Protein AF-A0A960C1G7-F1 (afdb_monomer)

Structure (mmCIF, N/CA/C/O backbone):
data_AF-A0A960C1G7-F1
#
_entry.id   AF-A0A960C1G7-F1
#
loop_
_atom_site.group_PDB
_atom_site.id
_atom_site.type_symbol
_atom_site.label_atom_id
_atom_site.label_alt_id
_atom_site.label_comp_id
_atom_site.label_asym_id
_atom_site.label_entity_id
_atom_site.label_seq_id
_atom_site.pdbx_PDB_ins_code
_atom_site.Cartn_x
_atom_site.Cartn_y
_atom_site.Cartn_z
_atom_site.occupancy
_atom_site.B_iso_or_equiv
_atom_site.auth_seq_id
_atom_site.auth_comp_id
_atom_site.auth_asym_id
_atom_site.auth_atom_id
_atom_site.pdbx_PDB_model_num
ATOM 1 N N . ALA A 1 1 ? 1.960 -3.969 -5.199 1.00 96.81 1 ALA A N 1
ATOM 2 C CA . ALA A 1 1 ? 2.679 -3.742 -6.472 1.00 96.81 1 ALA A CA 1
ATOM 3 C C . ALA A 1 1 ? 3.544 -2.494 -6.342 1.00 96.81 1 ALA A C 1
ATOM 5 O O . ALA A 1 1 ? 3.239 -1.653 -5.500 1.00 96.81 1 ALA A O 1
ATOM 6 N N . MET A 1 2 ? 4.640 -2.395 -7.097 1.00 98.06 2 MET A N 1
ATOM 7 C CA . MET A 1 2 ? 5.550 -1.243 -7.018 1.00 98.06 2 MET A CA 1
ATOM 8 C C . MET A 1 2 ? 4.889 -0.003 -7.617 1.00 98.06 2 MET A C 1
ATOM 10 O O . MET A 1 2 ? 4.334 -0.081 -8.712 1.00 98.06 2 MET A O 1
ATOM 14 N N . ALA A 1 3 ? 4.953 1.127 -6.912 1.00 97.38 3 ALA A N 1
ATOM 15 C CA . ALA A 1 3 ? 4.623 2.421 -7.496 1.00 97.38 3 ALA A CA 1
ATOM 16 C C . ALA A 1 3 ? 5.802 2.901 -8.358 1.00 97.38 3 ALA A C 1
ATOM 18 O O . ALA A 1 3 ? 6.963 2.630 -8.044 1.00 97.38 3 ALA A O 1
ATOM 19 N N . ASN A 1 4 ? 5.506 3.619 -9.440 1.00 97.19 4 ASN A N 1
ATOM 20 C CA . ASN A 1 4 ? 6.505 4.178 -10.348 1.00 97.19 4 ASN A CA 1
ATOM 21 C C . ASN A 1 4 ? 5.995 5.469 -11.013 1.00 97.19 4 ASN A C 1
ATOM 23 O O . ASN A 1 4 ? 4.818 5.810 -10.909 1.00 97.19 4 ASN A O 1
ATOM 27 N N . ALA A 1 5 ? 6.904 6.179 -11.678 1.00 96.56 5 ALA A N 1
ATOM 28 C CA . ALA A 1 5 ? 6.672 7.382 -12.475 1.00 96.56 5 ALA A CA 1
ATOM 29 C C . ALA A 1 5 ? 6.951 7.127 -13.974 1.00 96.56 5 ALA A C 1
ATOM 31 O O . ALA A 1 5 ? 7.199 8.062 -14.734 1.00 96.56 5 ALA A O 1
ATOM 32 N N . GLY A 1 6 ? 6.940 5.857 -14.392 1.00 94.88 6 GLY A N 1
ATOM 33 C CA . GLY A 1 6 ? 7.310 5.404 -15.730 1.00 94.88 6 GLY A CA 1
ATOM 34 C C . GLY A 1 6 ? 8.085 4.080 -15.709 1.00 94.88 6 GLY A C 1
ATOM 35 O O . GLY A 1 6 ? 8.375 3.545 -14.632 1.00 94.88 6 GLY A O 1
ATOM 36 N N . PRO A 1 7 ? 8.416 3.533 -16.893 1.00 95.12 7 PRO A N 1
ATOM 37 C CA . PRO A 1 7 ? 9.268 2.352 -17.007 1.00 95.12 7 PRO A CA 1
ATOM 38 C C . PRO A 1 7 ? 10.593 2.536 -16.257 1.00 95.12 7 PRO A C 1
ATOM 40 O O . PRO A 1 7 ? 11.190 3.607 -16.306 1.00 95.12 7 PRO A O 1
ATOM 43 N N . ASP A 1 8 ? 11.032 1.490 -15.557 1.00 95.00 8 ASP A N 1
ATOM 44 C CA . ASP A 1 8 ? 12.320 1.428 -14.851 1.00 95.00 8 ASP A CA 1
ATOM 45 C C . ASP A 1 8 ? 12.550 2.492 -13.758 1.00 95.00 8 ASP A C 1
ATOM 47 O O . ASP A 1 8 ? 13.681 2.727 -13.341 1.00 95.00 8 ASP A O 1
ATOM 51 N N . THR A 1 9 ? 11.484 3.095 -13.213 1.00 97.88 9 THR A N 1
ATOM 52 C CA . THR A 1 9 ? 11.584 4.075 -12.111 1.00 97.88 9 THR A CA 1
ATOM 53 C C . THR A 1 9 ? 11.092 3.528 -10.761 1.00 97.88 9 THR A C 1
ATOM 55 O O . THR A 1 9 ? 10.559 4.281 -9.940 1.00 97.88 9 THR A O 1
ATOM 58 N N . ASN A 1 10 ? 11.177 2.216 -10.533 1.00 96.75 10 ASN A N 1
ATOM 59 C CA . ASN A 1 10 ? 10.789 1.634 -9.246 1.00 96.75 10 ASN A CA 1
ATOM 60 C C . ASN A 1 10 ? 11.751 2.112 -8.142 1.00 96.75 10 ASN A C 1
ATOM 62 O O . ASN A 1 10 ? 12.968 2.047 -8.302 1.00 96.75 10 ASN A O 1
ATOM 66 N N . GLY A 1 11 ? 11.198 2.571 -7.019 1.00 96.75 11 GLY A N 1
ATOM 67 C CA . GLY A 1 11 ? 11.950 2.972 -5.826 1.00 96.75 11 GLY A CA 1
ATOM 68 C C . GLY A 1 11 ? 11.527 2.152 -4.611 1.00 96.75 11 GLY A C 1
ATOM 69 O O . GLY A 1 11 ? 11.458 0.930 -4.672 1.00 96.75 11 GLY A O 1
ATOM 70 N N . SER A 1 12 ? 11.200 2.827 -3.508 1.00 97.44 12 SER A N 1
ATOM 71 C CA . SER A 1 12 ? 10.687 2.188 -2.285 1.00 97.44 12 SER A CA 1
ATOM 72 C C . SER A 1 12 ? 9.164 2.240 -2.143 1.00 97.44 12 SER A C 1
ATOM 74 O O . SER A 1 12 ? 8.60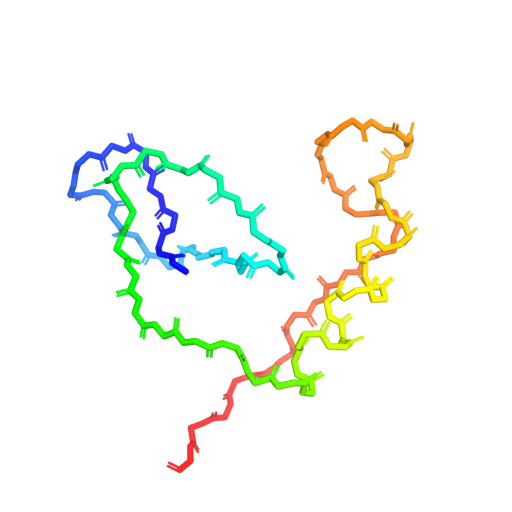3 1.528 -1.313 1.00 97.44 12 SER A O 1
ATOM 76 N N . GLN A 1 13 ? 8.484 3.088 -2.920 1.00 98.06 13 GLN A N 1
ATOM 77 C CA . GLN A 1 13 ? 7.035 3.236 -2.831 1.00 98.06 13 GLN A CA 1
ATOM 78 C C . GLN A 1 13 ? 6.323 2.031 -3.455 1.00 98.06 13 GLN A C 1
ATOM 80 O O . GLN A 1 13 ? 6.655 1.576 -4.551 1.00 98.06 13 GLN A O 1
ATOM 85 N N . PHE A 1 14 ? 5.298 1.544 -2.767 1.00 97.69 14 PHE A N 1
ATOM 86 C CA . PHE A 1 14 ? 4.424 0.477 -3.232 1.00 97.69 14 PHE A CA 1
ATOM 87 C C . PHE A 1 14 ? 2.980 0.790 -2.849 1.00 97.69 14 PHE A C 1
ATOM 89 O O . PHE A 1 14 ? 2.717 1.610 -1.971 1.00 97.69 14 PHE A O 1
ATOM 96 N N . PHE A 1 15 ? 2.043 0.113 -3.501 1.00 96.88 15 PHE A N 1
ATOM 97 C CA . PHE A 1 15 ? 0.624 0.192 -3.180 1.00 96.88 15 PHE A CA 1
ATOM 98 C C . PHE A 1 15 ? 0.007 -1.203 -3.050 1.00 96.88 15 PHE A C 1
ATOM 100 O O . PHE A 1 15 ? 0.501 -2.192 -3.610 1.00 96.88 15 PHE A O 1
ATOM 107 N N . LEU A 1 16 ? -1.087 -1.266 -2.295 1.00 97.44 16 LEU A N 1
ATOM 108 C CA . LEU A 1 16 ? -1.854 -2.473 -2.005 1.00 97.44 16 LEU A CA 1
ATOM 109 C C . LEU A 1 16 ? -3.204 -2.377 -2.720 1.00 97.44 16 LEU A C 1
ATOM 111 O O . LEU A 1 16 ? -3.960 -1.433 -2.503 1.00 97.44 16 LEU A O 1
ATOM 115 N N . VAL A 1 17 ? -3.504 -3.349 -3.578 1.00 96.75 17 VAL A N 1
ATOM 116 C CA . VAL A 1 17 ? -4.808 -3.452 -4.245 1.00 96.75 17 VAL A CA 1
ATOM 117 C C . VAL A 1 17 ? -5.720 -4.272 -3.339 1.00 96.75 17 VAL A C 1
ATOM 119 O O . VAL A 1 17 ? -5.506 -5.470 -3.184 1.00 96.75 17 VAL A O 1
ATOM 122 N N . TYR A 1 18 ? -6.690 -3.618 -2.698 1.00 95.38 18 TYR A N 1
ATOM 123 C CA . TYR A 1 18 ? -7.553 -4.236 -1.679 1.00 95.38 18 TYR A CA 1
ATOM 124 C C . TYR A 1 18 ? -8.905 -4.727 -2.224 1.00 95.38 18 TYR A C 1
ATOM 126 O O . TYR A 1 18 ? -9.627 -5.434 -1.529 1.00 95.38 18 TYR A O 1
ATOM 134 N N . LYS A 1 19 ? -9.245 -4.361 -3.467 1.00 94.44 19 LYS A N 1
ATOM 135 C CA . LYS A 1 19 ? -10.428 -4.808 -4.218 1.00 94.44 19 LYS A CA 1
ATOM 136 C C . LYS A 1 19 ? -10.079 -4.946 -5.692 1.00 94.44 19 LYS A C 1
ATOM 138 O O . LYS A 1 19 ? -9.162 -4.272 -6.170 1.00 94.44 19 LYS A O 1
ATOM 143 N N . ASP A 1 20 ? -10.841 -5.763 -6.409 1.00 94.81 20 ASP A N 1
ATOM 144 C CA . ASP A 1 20 ? -10.667 -5.969 -7.847 1.00 94.81 20 ASP A CA 1
ATOM 145 C C . ASP A 1 20 ? -10.584 -4.636 -8.595 1.00 94.81 20 ASP A C 1
ATOM 147 O O . ASP A 1 20 ? -11.505 -3.819 -8.578 1.00 94.81 20 ASP A O 1
ATOM 151 N N . SER A 1 21 ? -9.436 -4.413 -9.233 1.00 93.44 21 SER A N 1
ATOM 152 C CA . SER A 1 21 ? -9.086 -3.147 -9.868 1.00 93.44 21 SER A CA 1
ATOM 153 C C . SER A 1 21 ? -8.455 -3.405 -11.227 1.00 93.44 21 SER A C 1
ATOM 155 O O . SER A 1 21 ? -7.607 -4.283 -11.379 1.00 93.44 21 SER A O 1
ATOM 157 N N . LYS A 1 22 ? -8.846 -2.610 -12.225 1.00 94.94 22 LYS A N 1
ATOM 158 C CA . LYS A 1 22 ? -8.205 -2.618 -13.541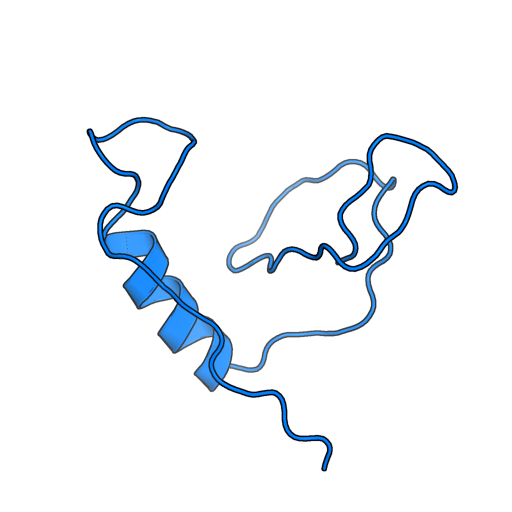 1.00 94.94 22 LYS A CA 1
ATOM 159 C C . LYS A 1 22 ? -7.080 -1.596 -13.542 1.00 94.94 22 LYS A C 1
ATOM 161 O O . LYS A 1 22 ? -7.341 -0.399 -13.471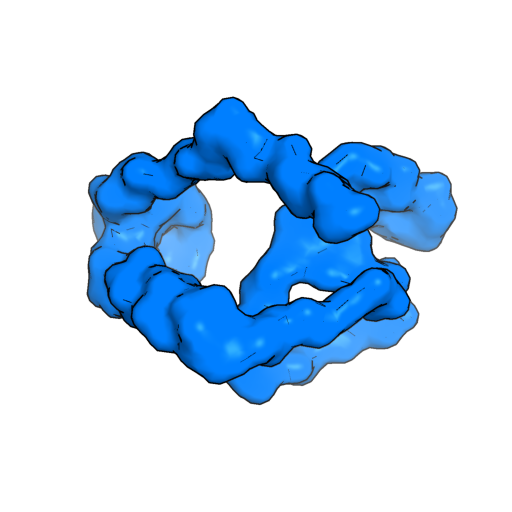 1.00 94.94 22 LYS A O 1
ATOM 166 N N . LEU A 1 23 ? -5.847 -2.077 -13.634 1.00 93.00 23 LEU A N 1
ATOM 167 C CA . LEU A 1 23 ? -4.652 -1.243 -13.709 1.00 93.00 23 LEU A CA 1
ATOM 168 C C . LEU A 1 23 ? -3.923 -1.501 -15.033 1.00 93.00 23 LEU A C 1
ATOM 170 O O . LEU A 1 23 ? -3.942 -2.636 -15.519 1.00 93.00 23 LEU A O 1
ATOM 174 N N . PRO A 1 24 ? -3.267 -0.485 -15.620 1.00 94.44 24 PRO A N 1
ATOM 175 C CA . PRO A 1 24 ? -2.330 -0.700 -16.715 1.00 94.44 24 PRO A CA 1
ATOM 176 C C . PRO A 1 24 ? -1.241 -1.715 -16.324 1.00 94.44 24 PRO A C 1
ATOM 178 O O . PRO A 1 24 ? -0.844 -1.754 -15.155 1.00 94.44 24 PRO A O 1
ATOM 181 N N . PRO A 1 25 ? -0.695 -2.492 -17.275 1.00 94.12 25 PRO A N 1
ATOM 182 C CA . PRO A 1 25 ? 0.321 -3.518 -17.015 1.00 94.12 25 PRO A CA 1
ATOM 183 C C . PRO A 1 25 ? 1.725 -2.926 -16.772 1.00 94.12 25 PRO A C 1
ATOM 185 O O . PRO A 1 25 ? 2.731 -3.498 -17.175 1.00 94.12 25 PRO A O 1
ATOM 188 N N . ASN A 1 26 ? 1.796 -1.767 -16.116 1.00 95.75 26 ASN A N 1
ATOM 189 C CA . ASN A 1 26 ? 3.021 -0.992 -15.912 1.00 95.75 26 ASN A CA 1
ATOM 190 C C . ASN A 1 26 ? 3.588 -1.152 -14.493 1.00 95.75 26 ASN A C 1
ATOM 192 O O . ASN A 1 26 ? 4.594 -0.531 -14.163 1.00 95.75 26 ASN A O 1
ATOM 196 N N . TYR A 1 27 ? 2.938 -1.942 -13.634 1.00 96.75 27 TYR A N 1
ATOM 197 C CA . TYR A 1 27 ? 3.302 -2.090 -12.226 1.00 96.75 27 TYR A CA 1
ATOM 198 C C . TYR A 1 27 ? 3.778 -3.506 -11.926 1.00 96.75 27 TYR A C 1
ATOM 200 O O . TYR A 1 27 ? 3.063 -4.480 -12.164 1.00 96.75 27 TYR A O 1
ATOM 208 N N . THR A 1 28 ? 4.963 -3.622 -11.329 1.00 97.19 28 THR A N 1
ATOM 209 C CA . THR A 1 28 ? 5.494 -4.914 -10.890 1.00 97.19 28 THR A CA 1
ATOM 210 C C . THR A 1 28 ? 4.672 -5.451 -9.719 1.00 97.19 28 THR A C 1
ATOM 212 O O . THR A 1 28 ? 4.656 -4.870 -8.627 1.00 97.19 28 THR A O 1
ATOM 215 N N . VAL A 1 29 ? 3.995 -6.579 -9.929 1.00 96.81 29 VAL A N 1
ATOM 216 C CA . VAL A 1 29 ? 3.335 -7.347 -8.866 1.00 96.81 29 VAL A CA 1
ATOM 217 C C . VAL A 1 29 ? 4.380 -8.238 -8.197 1.00 9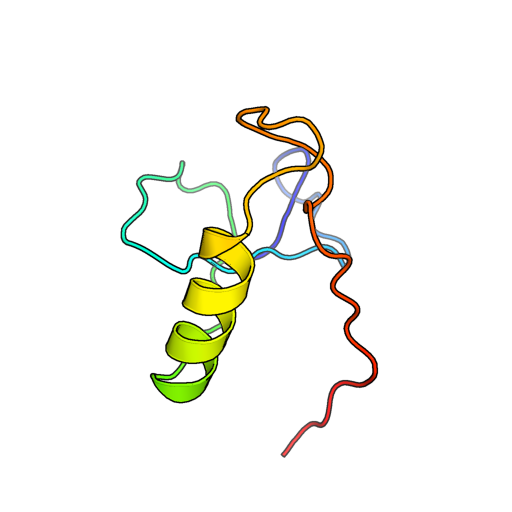6.81 29 VAL A C 1
ATOM 219 O O . VAL A 1 29 ? 5.063 -8.995 -8.876 1.00 96.81 29 VAL A O 1
ATOM 222 N N . PHE A 1 30 ? 4.517 -8.134 -6.873 1.00 96.25 30 PHE A N 1
ATOM 223 C CA . PHE A 1 30 ? 5.562 -8.834 -6.109 1.00 96.25 30 PHE A CA 1
ATOM 224 C C . PHE A 1 30 ? 5.029 -9.605 -4.891 1.00 96.25 30 PHE A C 1
ATOM 226 O O . PHE A 1 30 ? 5.809 -10.134 -4.108 1.00 96.25 30 PHE A O 1
ATOM 233 N N . GLY A 1 31 ? 3.709 -9.664 -4.705 1.00 96.25 31 GLY A N 1
ATOM 234 C CA . GLY A 1 31 ? 3.100 -10.354 -3.573 1.00 96.25 31 GLY A CA 1
ATOM 235 C C . GLY A 1 31 ? 1.581 -10.251 -3.567 1.00 96.25 31 GLY A C 1
ATOM 236 O O . GLY A 1 31 ? 0.988 -9.514 -4.361 1.00 96.25 31 GLY A O 1
ATOM 237 N N . THR A 1 32 ? 0.971 -10.991 -2.647 1.00 97.12 32 THR A N 1
ATOM 238 C CA . THR A 1 32 ? -0.475 -11.045 -2.410 1.00 97.12 32 THR A CA 1
ATOM 239 C C . THR A 1 32 ? -0.788 -10.717 -0.957 1.00 97.12 32 THR A C 1
ATOM 241 O O . THR A 1 32 ? 0.075 -10.822 -0.089 1.00 97.12 32 THR A O 1
ATOM 244 N N . ILE A 1 33 ? -2.031 -10.326 -0.695 1.00 97.56 33 ILE A N 1
ATOM 245 C CA . ILE A 1 33 ? -2.517 -9.972 0.639 1.00 97.56 33 ILE A CA 1
ATOM 246 C C . ILE A 1 33 ? -3.408 -11.117 1.107 1.00 97.56 33 ILE A C 1
ATOM 248 O O . ILE A 1 33 ? -4.289 -11.548 0.361 1.00 97.56 33 ILE A O 1
ATOM 252 N N . ASP A 1 34 ? -3.171 -11.621 2.312 1.00 97.38 34 ASP A N 1
ATOM 253 C CA . ASP A 1 34 ? -4.043 -12.633 2.898 1.00 97.38 34 ASP A CA 1
ATOM 254 C C . ASP A 1 34 ? -5.377 -12.027 3.375 1.00 97.38 34 ASP A C 1
ATOM 256 O O . ASP A 1 34 ? -5.600 -10.812 3.363 1.00 97.38 34 ASP A O 1
ATOM 260 N N . SER A 1 35 ? -6.291 -12.884 3.824 1.00 97.88 35 SER A N 1
ATOM 261 C CA . SER A 1 35 ? -7.605 -12.455 4.309 1.00 97.88 35 SER A CA 1
ATOM 262 C C . SER A 1 35 ? -7.535 -11.497 5.504 1.00 97.88 35 SER A C 1
ATOM 264 O O . SER A 1 35 ? -8.390 -10.622 5.642 1.00 97.88 35 SER A O 1
ATOM 266 N N . THR A 1 36 ? -6.531 -11.641 6.370 1.00 97.62 36 TH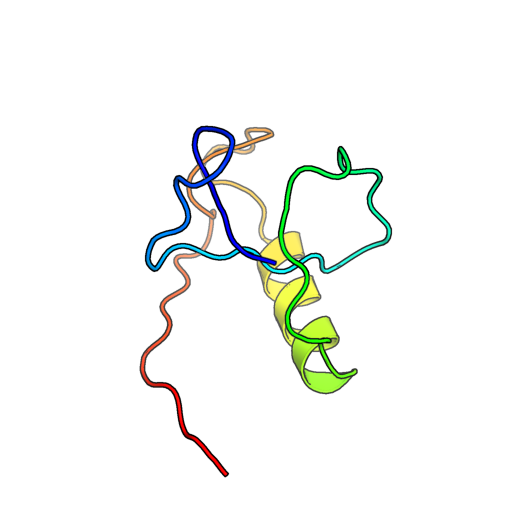R A N 1
ATOM 267 C CA . THR A 1 36 ? -6.360 -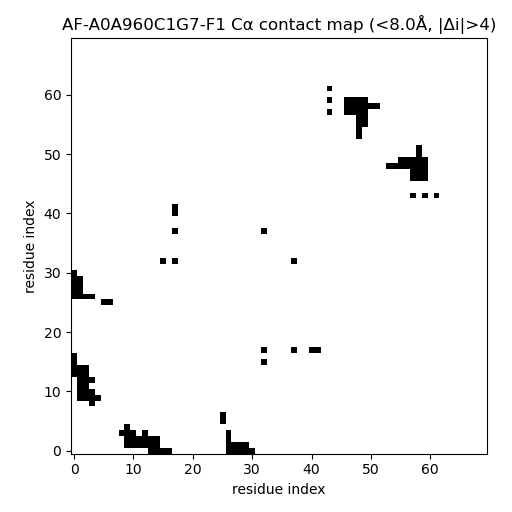10.802 7.565 1.00 97.62 36 THR A CA 1
ATOM 268 C C . THR A 1 36 ? -5.916 -9.392 7.178 1.00 97.62 36 THR A C 1
ATOM 270 O O . THR A 1 36 ? -6.445 -8.396 7.686 1.00 97.62 36 THR A O 1
ATOM 273 N N . GLY A 1 37 ? -4.981 -9.294 6.233 1.00 97.62 37 GLY A N 1
ATOM 274 C CA . GLY A 1 37 ? -4.539 -8.040 5.641 1.00 97.62 37 GLY A CA 1
ATOM 275 C C . GLY A 1 37 ? -5.673 -7.335 4.900 1.00 97.62 37 GLY A C 1
ATOM 276 O O . GLY A 1 37 ? -5.897 -6.146 5.128 1.00 97.62 37 GLY A O 1
ATOM 277 N N . LEU A 1 38 ? -6.454 -8.063 4.094 1.00 98.44 38 LEU A N 1
ATOM 278 C CA . LEU A 1 38 ? -7.613 -7.500 3.388 1.00 98.44 38 LEU A CA 1
ATOM 279 C C . LEU A 1 38 ? -8.657 -6.929 4.358 1.00 98.44 38 LEU A C 1
ATOM 281 O O . LEU A 1 38 ? -9.084 -5.788 4.190 1.00 98.44 38 LEU A O 1
ATOM 285 N N . ALA A 1 39 ? -8.983 -7.648 5.438 1.00 98.00 39 ALA A N 1
ATOM 286 C CA . ALA A 1 39 ? -9.907 -7.156 6.464 1.00 98.00 39 ALA A CA 1
ATOM 287 C C . ALA A 1 39 ? -9.408 -5.880 7.173 1.00 98.00 39 ALA A C 1
ATOM 289 O O . ALA A 1 39 ? -10.206 -5.076 7.662 1.00 98.00 39 ALA A O 1
ATOM 290 N N . THR A 1 40 ? -8.090 -5.681 7.250 1.00 97.50 40 THR A N 1
ATOM 291 C CA . THR A 1 40 ? -7.492 -4.448 7.781 1.00 97.50 40 THR A CA 1
ATOM 292 C C . THR A 1 40 ? -7.616 -3.301 6.781 1.00 97.50 40 THR A C 1
ATOM 294 O O . THR A 1 40 ? -8.017 -2.199 7.159 1.00 97.50 40 THR A O 1
ATOM 297 N N . LEU A 1 41 ? -7.332 -3.559 5.502 1.00 97.31 41 LEU A N 1
ATOM 298 C CA . LEU A 1 41 ? -7.441 -2.560 4.437 1.00 97.31 41 LEU A CA 1
ATOM 299 C C . LEU A 1 41 ? -8.882 -2.089 4.224 1.00 97.31 41 LEU A C 1
ATOM 301 O O . LEU A 1 41 ? -9.092 -0.897 4.024 1.00 97.31 41 LEU A O 1
ATOM 305 N N . ASP A 1 42 ? -9.873 -2.972 4.356 1.00 97.31 42 ASP A N 1
ATOM 306 C CA . ASP A 1 42 ? -11.289 -2.594 4.276 1.00 97.31 42 ASP A CA 1
ATOM 307 C C . ASP A 1 42 ? -11.691 -1.571 5.349 1.00 97.31 42 ASP A C 1
ATOM 309 O O . ASP A 1 42 ? -12.469 -0.657 5.073 1.00 97.31 42 ASP A O 1
ATOM 313 N N . LYS A 1 43 ? -11.146 -1.684 6.569 1.00 96.00 43 LYS A N 1
ATOM 314 C CA . LYS A 1 43 ? -11.399 -0.708 7.644 1.00 96.00 43 LYS A CA 1
ATOM 315 C C . LYS A 1 43 ? -10.801 0.653 7.307 1.00 96.00 43 LYS A C 1
ATOM 317 O O . LYS A 1 43 ? -11.482 1.657 7.459 1.00 96.00 43 LYS A O 1
ATOM 322 N N . ILE A 1 44 ? -9.564 0.672 6.807 1.00 95.88 44 ILE A N 1
ATOM 323 C CA . ILE A 1 44 ? -8.881 1.906 6.394 1.00 95.88 44 ILE A CA 1
ATOM 324 C C . ILE A 1 44 ? -9.639 2.573 5.241 1.00 95.88 44 ILE A C 1
ATOM 326 O O . ILE A 1 44 ? -9.916 3.767 5.284 1.00 95.88 44 ILE A O 1
ATOM 330 N N . ALA A 1 45 ? -10.019 1.798 4.223 1.00 94.81 45 ALA A N 1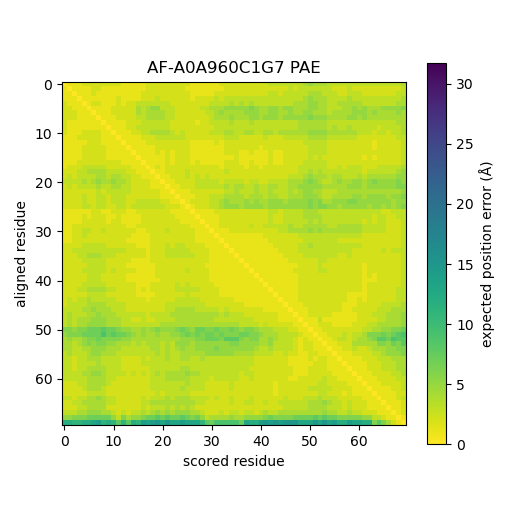
ATOM 331 C CA . ALA A 1 45 ? -10.727 2.310 3.055 1.00 94.81 45 ALA A CA 1
ATOM 332 C C . ALA A 1 45 ? -12.124 2.857 3.394 1.00 94.81 45 ALA A C 1
ATOM 334 O O . ALA A 1 45 ? -12.590 3.785 2.736 1.00 94.81 45 ALA A O 1
ATOM 335 N N . LYS A 1 46 ? -12.792 2.307 4.418 1.00 95.62 46 LYS A N 1
ATOM 336 C CA . LYS A 1 46 ? -14.114 2.763 4.873 1.00 95.62 46 LYS A CA 1
ATOM 337 C C . LYS A 1 46 ? -14.093 4.188 5.437 1.00 95.62 46 LYS A C 1
ATOM 339 O O . LYS A 1 46 ? -15.080 4.900 5.266 1.00 95.62 46 LYS A O 1
ATOM 344 N N . ASP A 1 47 ? -12.998 4.591 6.077 1.00 95.50 47 ASP A N 1
ATOM 345 C CA . ASP A 1 47 ? -12.835 5.947 6.620 1.00 95.50 47 ASP A CA 1
ATOM 346 C C . ASP A 1 47 ? -12.647 6.992 5.506 1.00 95.50 47 ASP A C 1
ATOM 348 O O . ASP A 1 47 ? -12.970 8.166 5.686 1.00 95.50 47 ASP A O 1
ATOM 352 N N . GLY A 1 48 ? -12.181 6.560 4.331 1.00 95.19 48 GLY A N 1
ATOM 353 C CA . GLY A 1 48 ? -12.063 7.393 3.140 1.00 95.19 48 GLY 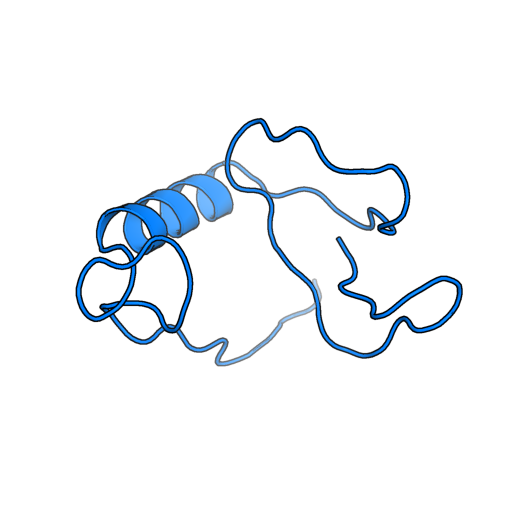A CA 1
ATOM 354 C C . GLY A 1 48 ? -10.915 8.403 3.196 1.00 95.19 48 GLY A C 1
ATOM 355 O O . GLY A 1 48 ? -9.960 8.281 3.966 1.00 95.19 48 GLY A O 1
ATOM 356 N N . VAL A 1 49 ? -10.998 9.402 2.321 1.00 97.06 49 VAL A N 1
ATOM 357 C CA . VAL A 1 49 ? -9.987 10.451 2.138 1.00 97.06 49 VAL A CA 1
ATOM 358 C C . VAL A 1 49 ? -10.356 11.679 2.969 1.00 97.06 49 VAL A C 1
ATOM 360 O O . VAL A 1 49 ? -11.531 12.028 3.104 1.00 97.06 49 VAL A O 1
ATOM 363 N N . ALA A 1 50 ? -9.353 12.365 3.515 1.00 96.00 50 ALA A N 1
ATOM 364 C CA . ALA A 1 50 ? -9.525 13.623 4.224 1.00 96.00 50 ALA A CA 1
ATOM 365 C C . ALA A 1 50 ? -10.278 14.639 3.346 1.00 96.00 50 ALA A C 1
ATOM 367 O O . ALA A 1 50 ? -9.919 14.886 2.196 1.00 96.00 50 ALA A O 1
ATOM 368 N N . GLY A 1 51 ? -11.353 15.217 3.884 1.00 94.56 51 GLY A N 1
ATOM 369 C CA . GLY A 1 51 ? -12.219 16.136 3.137 1.00 94.56 51 GLY A CA 1
ATOM 370 C C . GLY A 1 51 ? -13.168 15.466 2.133 1.00 94.56 51 GLY A C 1
ATOM 371 O O . GLY A 1 51 ? -13.859 16.178 1.411 1.00 94.56 51 GLY A O 1
ATOM 372 N N . GLY A 1 52 ? -13.238 14.129 2.085 1.00 93.50 52 GLY A N 1
ATOM 373 C CA . GLY A 1 52 ? -14.185 13.386 1.244 1.00 93.50 52 GLY A CA 1
ATOM 374 C C . GLY A 1 52 ? -13.860 13.395 -0.252 1.00 93.50 52 GLY A C 1
ATOM 375 O O . GLY A 1 52 ? -14.732 13.100 -1.068 1.00 93.50 52 GLY A O 1
ATOM 376 N N . ALA A 1 53 ? -12.628 13.756 -0.622 1.00 93.56 53 ALA A N 1
ATOM 377 C CA . ALA A 1 53 ? -12.164 13.713 -2.004 1.00 93.56 53 ALA A CA 1
ATOM 378 C C . ALA A 1 53 ? -12.044 12.267 -2.525 1.00 93.56 53 ALA A C 1
ATOM 380 O O . ALA A 1 53 ? -12.097 11.300 -1.768 1.00 93.56 53 ALA A O 1
ATOM 381 N N . GLN A 1 54 ? -11.871 12.114 -3.840 1.00 88.75 54 GLN A N 1
ATOM 382 C CA . GLN A 1 54 ? -11.625 10.797 -4.444 1.00 88.75 54 GLN A CA 1
ATOM 383 C C . GLN A 1 54 ? -10.187 10.305 -4.234 1.00 88.75 54 GLN A C 1
ATOM 385 O O . GLN A 1 54 ? -9.959 9.100 -4.225 1.00 88.75 54 GLN A O 1
ATOM 390 N N . ASP A 1 55 ? -9.239 11.227 -4.071 1.00 91.88 55 ASP A N 1
ATOM 391 C CA . ASP A 1 55 ? -7.819 10.942 -3.880 1.00 91.88 55 ASP A CA 1
ATOM 392 C C . ASP A 1 55 ? -7.201 11.962 -2.917 1.00 91.88 55 ASP A C 1
ATOM 394 O O . ASP A 1 55 ? -7.686 13.091 -2.792 1.00 91.88 55 ASP A O 1
ATOM 398 N N . GLY A 1 56 ? -6.142 11.548 -2.229 1.00 94.19 56 GLY A N 1
ATOM 399 C CA . GLY A 1 56 ? -5.427 12.341 -1.242 1.00 94.19 56 GLY A CA 1
ATOM 400 C C . GLY A 1 56 ? -5.139 11.579 0.048 1.00 94.19 56 GLY A C 1
ATOM 401 O O . GLY A 1 56 ? -5.282 10.360 0.144 1.00 94.19 56 GLY A O 1
ATOM 402 N N . SER A 1 57 ? -4.717 12.324 1.068 1.00 95.94 57 SER A N 1
ATOM 403 C CA . SER A 1 57 ? -4.406 11.768 2.386 1.00 95.94 57 SER A CA 1
ATOM 404 C C . SER A 1 57 ? -5.626 11.083 3.014 1.00 95.94 57 SER A C 1
ATOM 406 O O . SER A 1 57 ? -6.735 11.604 2.896 1.00 95.94 57 SER A O 1
ATOM 408 N N . PRO A 1 58 ? -5.455 9.960 3.732 1.00 95.88 58 PRO A N 1
ATOM 409 C CA . PRO A 1 58 ? -6.569 9.282 4.388 1.00 95.88 58 PRO A CA 1
ATOM 410 C C . PRO A 1 58 ? -7.196 10.167 5.475 1.00 95.88 58 PRO A C 1
ATOM 412 O O . PRO A 1 58 ? -6.504 10.966 6.109 1.00 95.88 58 PRO A O 1
ATOM 415 N N . ALA A 1 59 ? -8.502 10.012 5.708 1.00 96.75 59 ALA A N 1
ATOM 416 C CA . ALA A 1 59 ? -9.222 10.746 6.751 1.00 96.75 59 ALA A CA 1
ATOM 417 C C . ALA A 1 59 ? -8.687 10.410 8.153 1.00 96.75 59 ALA A C 1
ATOM 419 O O . ALA A 1 59 ? -8.523 11.297 8.991 1.00 96.75 59 ALA A O 1
ATOM 420 N N . THR A 1 60 ? -8.350 9.137 8.366 1.00 96.06 60 THR A N 1
ATOM 421 C CA . THR A 1 60 ? -7.631 8.648 9.544 1.00 96.06 60 THR A CA 1
ATOM 422 C C . THR A 1 60 ? -6.179 8.342 9.150 1.00 96.06 60 THR A C 1
ATOM 424 O O . THR A 1 60 ? -5.963 7.479 8.297 1.00 96.06 60 THR A O 1
ATOM 427 N N . PRO A 1 61 ? -5.159 8.996 9.741 1.00 96.44 61 PRO A N 1
ATOM 428 C CA . PRO A 1 61 ? -3.759 8.711 9.427 1.00 96.44 61 PRO A CA 1
ATOM 429 C C . PRO A 1 61 ? -3.378 7.248 9.691 1.00 96.44 61 PRO A C 1
ATOM 431 O O . PRO A 1 61 ? -3.630 6.714 10.772 1.00 96.44 61 PRO A O 1
ATOM 434 N N . VAL A 1 62 ? -2.713 6.616 8.722 1.00 96.38 62 VAL A N 1
ATOM 435 C CA . VAL A 1 62 ? -2.212 5.237 8.822 1.00 96.38 62 VAL A CA 1
ATOM 436 C C . VAL A 1 62 ? -0.701 5.236 8.627 1.00 96.38 62 VAL A C 1
ATOM 438 O O . VAL A 1 62 ? -0.191 5.786 7.654 1.00 96.38 62 VAL A O 1
ATOM 441 N N . THR A 1 63 ? 0.026 4.601 9.547 1.00 97.19 63 THR A N 1
ATOM 442 C CA . THR A 1 63 ? 1.494 4.544 9.525 1.00 97.19 63 THR A CA 1
ATOM 443 C C . THR A 1 63 ? 1.972 3.106 9.676 1.00 97.19 63 THR A C 1
ATOM 445 O O . THR A 1 63 ? 1.616 2.427 10.640 1.00 97.19 63 THR A O 1
ATOM 448 N N . VAL A 1 64 ? 2.832 2.658 8.757 1.00 96.62 64 VAL A N 1
ATOM 449 C CA . VAL A 1 64 ? 3.606 1.423 8.937 1.00 96.62 64 VAL A CA 1
ATOM 450 C C . VAL A 1 64 ? 4.659 1.683 10.011 1.00 96.62 64 VAL A C 1
ATOM 452 O O . VAL A 1 64 ? 5.531 2.528 9.832 1.00 96.62 64 VAL A O 1
ATOM 455 N N . LYS A 1 65 ? 4.561 0.986 11.146 1.00 97.75 65 LYS A N 1
ATOM 456 C CA . LYS A 1 65 ? 5.494 1.159 12.273 1.00 97.75 65 LYS A CA 1
ATOM 457 C C . LYS A 1 65 ? 6.763 0.326 12.117 1.00 97.75 65 LYS A C 1
ATOM 459 O O . LYS A 1 65 ? 7.847 0.783 12.456 1.00 97.75 65 LYS A O 1
ATOM 464 N N . SER A 1 66 ? 6.613 -0.896 11.623 1.00 97.38 66 SER A N 1
ATOM 465 C CA . SER A 1 66 ? 7.696 -1.841 11.381 1.00 97.38 66 SER A CA 1
ATOM 466 C C . SER A 1 66 ? 7.277 -2.837 10.305 1.00 97.38 66 SER A C 1
ATOM 468 O O . SER A 1 66 ? 6.088 -3.014 10.034 1.00 97.38 66 SER A O 1
ATOM 470 N N . VAL A 1 67 ? 8.271 -3.482 9.702 1.00 96.06 67 VAL A N 1
ATOM 471 C CA . VAL A 1 67 ? 8.099 -4.625 8.807 1.00 96.06 67 VAL A CA 1
ATOM 472 C C . VAL A 1 67 ? 8.951 -5.746 9.376 1.00 96.06 67 VAL A C 1
ATOM 474 O O . VAL A 1 67 ? 10.125 -5.532 9.675 1.00 96.06 67 VAL A O 1
ATOM 477 N N . LEU A 1 68 ? 8.341 -6.909 9.569 1.00 96.50 68 LEU A N 1
ATOM 478 C CA . LEU A 1 68 ? 9.023 -8.108 10.030 1.00 96.50 68 LEU A CA 1
ATOM 479 C C . LEU A 1 68 ? 9.104 -9.075 8.855 1.00 96.50 68 LEU A C 1
ATOM 481 O O . LEU A 1 68 ? 8.130 -9.236 8.121 1.00 96.50 68 LEU A O 1
ATOM 485 N N . LEU A 1 69 ? 10.286 -9.646 8.667 1.00 93.06 69 LEU A N 1
ATOM 486 C CA . LEU A 1 69 ? 10.480 -10.786 7.787 1.00 93.06 69 LEU A CA 1
ATOM 487 C C . LEU A 1 69 ? 10.307 -12.040 8.642 1.00 93.06 69 LEU A C 1
ATOM 489 O O . LEU A 1 69 ? 10.745 -12.039 9.797 1.00 93.06 69 LEU A O 1
ATOM 493 N N . ASP A 1 70 ? 9.652 -13.047 8.076 1.00 77.56 70 ASP A N 1
ATOM 494 C CA . ASP A 1 70 ? 9.521 -14.367 8.696 1.00 77.56 70 ASP A CA 1
ATOM 495 C C . ASP A 1 70 ? 10.885 -15.062 8.854 1.00 77.56 70 ASP A C 1
ATOM 497 O O . ASP A 1 70 ? 11.769 -14.862 7.982 1.00 77.56 70 ASP A O 1
#

Mean predicted aligned error: 2.73 Å

Foldseek 3Di:
DFDAPFAPGGDPDDDADLDDDDDDPRDDDDDHDDPVRSVVVVVQPVQPCCVNDPDDAGVDHDDDPDDDDD

Radius of gyration: 13.59 Å; Cα contacts (8 Å, |Δi|>4): 63; chains: 1; bounding box: 26×30×29 Å

Solvent-accessible surface area (backbone atoms only — not comparable to full-atom values): 4850 Å² total; per-residue (Å²): 59,45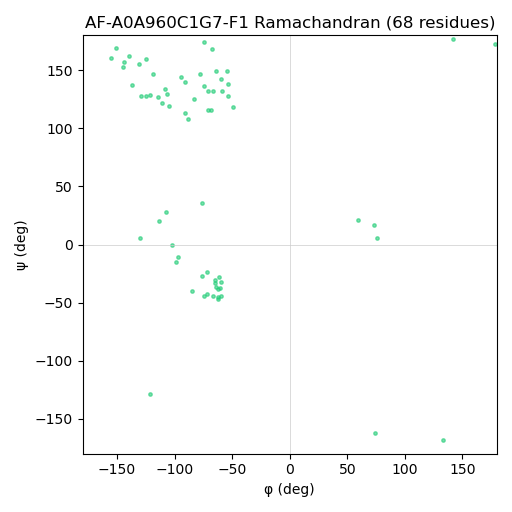,40,62,89,54,88,95,47,69,73,88,53,62,50,81,84,80,62,98,73,94,71,76,96,83,50,57,74,81,79,84,75,53,73,70,54,40,59,51,46,53,57,56,59,70,63,36,25,50,93,72,45,98,72,74,60,52,50,62,88,83,77,88,87,79,84,83,82,134

Secondary structure (DSSP, 8-state):
-B--SSTT---S-B----S-----TTS-------HHHHHHHHHHHHH-BGGG-SSSSBSS----------

pLDDT: mean 95.8, std 2.76, range [77.56, 98.44]

Sequence (70 aa):
AMANAGPDTNGSQFFLVYKDSKLPPNYTVFGTIDSTGLATLDKIAKDGVAGGAQDGSPATPVTVKSVLLD